Protein AF-A0A7U9KYX2-F1 (afdb_monomer_lite)

pLDDT: mean 85.72, std 12.86, range [41.94, 96.25]

Organism: NCBI:txid1306181

Sequence (89 aa):
MSITDRDDVNAYEAAQIIALGAKIAHRQAQGKSTADLEARVERILEKAAQREAEKDLIRQAAQAAAHAARFEARKQKAVDRATKKSSWW

Radius of gyration: 26.44 Å; chains: 1; bounding box: 49×19×81 Å

Structure (mmCIF, N/CA/C/O backbone):
data_AF-A0A7U9KYX2-F1
#
_entry.id   AF-A0A7U9KYX2-F1
#
loop_
_atom_site.group_PDB
_atom_site.id
_atom_site.type_symbol
_atom_site.label_atom_id
_atom_site.label_alt_id
_atom_site.label_comp_id
_atom_site.label_asym_id
_atom_site.label_entity_id
_atom_site.label_seq_id
_atom_site.pdbx_PDB_ins_code
_atom_site.Cartn_x
_atom_site.Cartn_y
_atom_site.Cartn_z
_atom_site.occupancy
_atom_site.B_iso_or_equiv
_atom_site.auth_seq_id
_atom_site.auth_comp_id
_atom_site.auth_asym_id
_atom_site.auth_atom_id
_atom_site.pdbx_PDB_model_num
ATOM 1 N N . MET A 1 1 ? -18.547 -10.234 1.687 1.00 41.94 1 MET A N 1
ATOM 2 C CA . MET A 1 1 ? -17.776 -9.414 0.730 1.00 41.94 1 MET A CA 1
ATOM 3 C C . MET A 1 1 ? -16.490 -10.171 0.445 1.00 41.94 1 MET A C 1
ATOM 5 O O . MET A 1 1 ? -15.797 -10.493 1.401 1.00 41.94 1 MET A O 1
ATOM 9 N N . SER A 1 2 ? -16.234 -10.577 -0.799 1.00 46.84 2 SER A N 1
ATOM 10 C CA . SER A 1 2 ? -14.962 -11.212 -1.165 1.00 46.84 2 SER A CA 1
ATOM 11 C C . SER A 1 2 ? -13.922 -10.118 -1.360 1.00 46.84 2 SER A C 1
ATOM 13 O O . SER A 1 2 ? -14.119 -9.267 -2.223 1.00 46.84 2 SER A O 1
ATOM 15 N N . ILE A 1 3 ? -12.860 -10.139 -0.563 1.00 53.03 3 ILE A N 1
ATOM 16 C CA . ILE A 1 3 ? -11.730 -9.228 -0.742 1.00 53.03 3 ILE A CA 1
ATOM 17 C C . ILE A 1 3 ? -10.956 -9.699 -1.974 1.00 53.03 3 ILE A C 1
ATOM 19 O O . ILE A 1 3 ? -10.548 -10.859 -2.049 1.00 53.03 3 ILE A O 1
ATOM 23 N N . THR A 1 4 ? -10.856 -8.832 -2.972 1.00 52.06 4 THR A N 1
ATOM 24 C CA . THR A 1 4 ? -10.193 -9.077 -4.256 1.00 52.06 4 THR A CA 1
ATOM 25 C C . THR A 1 4 ? -8.833 -8.382 -4.295 1.00 52.06 4 THR A C 1
ATOM 27 O O . THR A 1 4 ? -8.610 -7.419 -3.574 1.00 52.06 4 THR A O 1
ATOM 30 N N . ASP A 1 5 ? -7.923 -8.822 -5.171 1.00 55.34 5 ASP A N 1
ATOM 31 C CA . ASP A 1 5 ? -6.559 -8.261 -5.318 1.00 55.34 5 ASP A CA 1
ATOM 32 C C . ASP A 1 5 ? -6.500 -6.764 -5.706 1.00 55.34 5 ASP A C 1
ATOM 34 O O . ASP A 1 5 ? -5.412 -6.201 -5.823 1.00 55.34 5 ASP A O 1
ATOM 38 N N . ARG A 1 6 ? -7.652 -6.125 -5.948 1.00 57.97 6 ARG A N 1
ATOM 39 C CA . ARG A 1 6 ? -7.782 -4.682 -6.208 1.00 57.97 6 ARG A CA 1
ATOM 40 C C . ARG A 1 6 ? -8.179 -3.868 -4.978 1.00 57.97 6 ARG A C 1
ATOM 42 O O . ARG A 1 6 ? -8.282 -2.655 -5.103 1.00 57.97 6 ARG A O 1
ATOM 49 N N . ASP A 1 7 ? -8.449 -4.511 -3.847 1.00 61.53 7 ASP A N 1
ATOM 50 C CA . ASP A 1 7 ? -8.833 -3.800 -2.633 1.00 61.53 7 ASP A CA 1
ATOM 51 C C . ASP A 1 7 ? -7.599 -3.187 -1.964 1.00 61.53 7 ASP A C 1
ATOM 53 O O . ASP A 1 7 ? -6.550 -3.826 -1.849 1.00 61.53 7 ASP A O 1
ATOM 57 N N . ASP A 1 8 ? -7.748 -1.949 -1.490 1.00 66.00 8 ASP A N 1
ATOM 58 C CA . ASP A 1 8 ? -6.673 -1.169 -0.862 1.00 66.00 8 ASP A CA 1
ATOM 59 C C . ASP A 1 8 ? -6.085 -1.873 0.375 1.00 66.00 8 ASP A C 1
ATOM 61 O O . ASP A 1 8 ? -4.928 -1.671 0.741 1.00 66.00 8 ASP A O 1
ATOM 65 N N . VAL A 1 9 ? -6.880 -2.736 1.013 1.00 76.19 9 VAL A N 1
ATOM 66 C CA . VAL A 1 9 ? -6.532 -3.500 2.213 1.00 76.19 9 VAL A CA 1
ATOM 67 C C . VAL A 1 9 ? -6.638 -4.997 1.959 1.00 76.19 9 VAL A C 1
ATOM 69 O O . VAL A 1 9 ? -7.564 -5.484 1.313 1.00 76.19 9 VAL A O 1
ATOM 72 N N . ASN A 1 10 ? -5.705 -5.762 2.522 1.00 83.12 10 ASN A N 1
ATOM 73 C CA . ASN A 1 10 ? -5.744 -7.214 2.387 1.00 83.12 10 ASN A CA 1
ATOM 74 C C . ASN A 1 10 ? -6.823 -7.873 3.279 1.00 83.12 10 ASN A C 1
ATOM 76 O O . ASN A 1 10 ? -7.320 -7.279 4.239 1.00 83.12 10 ASN A O 1
ATOM 80 N N . ALA A 1 11 ? -7.085 -9.158 2.992 1.00 80.81 11 ALA A N 1
ATOM 81 C CA . ALA A 1 11 ? -7.643 -10.191 3.879 1.00 80.81 11 ALA A CA 1
ATOM 82 C C . ALA A 1 11 ? -7.811 -9.803 5.360 1.00 80.81 11 ALA A C 1
ATOM 84 O O . ALA A 1 11 ? -8.886 -9.683 5.953 1.00 80.81 11 ALA A O 1
ATOM 85 N N . TYR A 1 12 ? -6.629 -9.685 5.946 1.00 85.44 12 TYR A N 1
ATOM 86 C CA . TYR A 1 12 ? -6.366 -9.607 7.364 1.00 85.44 12 TYR A CA 1
ATOM 87 C C . TYR A 1 12 ? -6.530 -8.177 7.892 1.00 85.44 12 TYR A C 1
ATOM 89 O O . TYR A 1 12 ? -7.116 -7.979 8.953 1.00 85.44 12 TYR A O 1
ATOM 97 N N . GLU A 1 13 ? -6.073 -7.182 7.133 1.00 86.38 13 GLU A N 1
ATOM 98 C CA . GLU A 1 13 ? -6.209 -5.755 7.429 1.00 86.38 13 GLU A CA 1
ATOM 99 C C . GLU A 1 13 ? -7.687 -5.358 7.478 1.00 86.38 13 GLU A C 1
ATOM 101 O O . GLU A 1 13 ? -8.118 -4.721 8.438 1.00 86.38 13 GLU A O 1
ATOM 106 N N . ALA A 1 14 ? -8.497 -5.823 6.524 1.00 85.44 14 ALA A N 1
ATOM 107 C CA . ALA A 1 14 ? -9.937 -5.587 6.527 1.00 85.44 14 ALA A CA 1
ATOM 108 C C . ALA A 1 14 ? -10.627 -6.215 7.750 1.00 85.44 14 ALA A C 1
ATOM 110 O O . ALA A 1 14 ? -11.412 -5.553 8.432 1.00 85.44 14 ALA A O 1
ATOM 111 N N . ALA A 1 15 ? -10.302 -7.470 8.081 1.00 88.81 15 ALA A N 1
ATOM 112 C CA . ALA A 1 15 ? -10.827 -8.126 9.279 1.00 88.81 15 ALA A CA 1
ATOM 113 C C . ALA A 1 15 ? -10.430 -7.371 10.561 1.00 88.81 15 ALA A C 1
ATOM 115 O O . ALA A 1 15 ? -11.241 -7.211 11.477 1.00 88.81 15 ALA A O 1
ATOM 116 N N . GLN A 1 16 ? -9.199 -6.857 10.614 1.00 91.38 16 GLN A N 1
ATOM 117 C CA . GLN A 1 16 ? -8.693 -6.082 11.739 1.00 91.38 16 GLN A CA 1
ATOM 118 C C . GLN A 1 16 ? -9.398 -4.725 11.873 1.00 91.38 16 GLN A C 1
ATOM 120 O O . GLN A 1 16 ? -9.763 -4.345 12.987 1.00 91.38 16 GLN A O 1
ATOM 125 N N . ILE A 1 17 ? -9.648 -4.024 10.762 1.00 90.62 17 ILE A N 1
ATOM 126 C CA . ILE A 1 17 ? -10.416 -2.771 10.739 1.00 90.62 17 ILE A CA 1
ATOM 127 C C . ILE A 1 17 ? -11.845 -3.014 11.234 1.00 90.62 17 ILE A C 1
ATOM 129 O O . ILE A 1 17 ? -12.313 -2.287 12.109 1.00 90.62 17 ILE A O 1
ATOM 133 N N . ILE A 1 18 ? -12.516 -4.067 10.755 1.00 91.88 18 ILE A N 1
ATOM 134 C CA . ILE A 1 18 ? -13.875 -4.421 11.198 1.00 91.88 18 ILE A CA 1
ATOM 135 C C . ILE A 1 18 ? -13.898 -4.710 12.705 1.00 91.88 18 ILE A C 1
ATOM 137 O O . ILE A 1 18 ? -14.753 -4.192 13.427 1.00 91.88 18 ILE A O 1
ATOM 141 N N . ALA A 1 19 ? -12.937 -5.490 13.209 1.00 92.81 19 ALA A N 1
ATOM 142 C CA . ALA A 1 19 ? -12.834 -5.794 14.635 1.00 92.81 19 ALA A CA 1
ATOM 143 C C . ALA A 1 19 ? -12.582 -4.535 15.488 1.00 92.81 19 ALA A C 1
ATOM 145 O O . ALA A 1 19 ? -13.169 -4.380 16.564 1.00 92.81 19 ALA A O 1
ATOM 146 N N . LEU A 1 20 ? -11.732 -3.615 15.015 1.00 93.44 20 LEU A N 1
ATOM 147 C CA . LEU A 1 20 ? -11.497 -2.326 15.671 1.00 93.44 20 LEU A CA 1
ATOM 148 C C . LEU A 1 20 ? -12.756 -1.452 15.650 1.00 93.44 20 LEU A C 1
ATOM 150 O O . LEU A 1 20 ? -13.100 -0.896 16.691 1.00 93.44 20 LEU A O 1
ATOM 154 N N . GLY A 1 21 ? -13.481 -1.402 14.532 1.00 91.56 21 GLY A N 1
ATOM 155 C CA . GLY A 1 21 ? -14.753 -0.687 14.404 1.00 91.56 21 GLY A CA 1
ATOM 156 C C . GLY A 1 21 ? -15.810 -1.188 15.389 1.00 91.56 21 GLY A C 1
ATOM 157 O O . GLY A 1 21 ? -16.410 -0.394 16.113 1.00 91.56 21 GLY A O 1
ATOM 158 N N . ALA A 1 22 ? -15.963 -2.509 15.521 1.00 94.88 22 ALA A N 1
ATOM 159 C CA . ALA A 1 22 ? -16.857 -3.103 16.517 1.00 94.88 22 ALA A CA 1
ATOM 160 C C . ALA A 1 22 ? -16.462 -2.710 17.955 1.00 94.88 22 ALA A C 1
ATOM 162 O O . ALA A 1 22 ? -17.312 -2.384 18.787 1.00 94.88 22 ALA A O 1
ATOM 163 N N . LYS A 1 23 ? -15.157 -2.684 18.251 1.00 94.50 23 LYS A N 1
ATOM 164 C CA . LYS A 1 23 ? -14.636 -2.290 19.567 1.00 94.50 23 LYS A CA 1
ATOM 165 C C . LYS A 1 23 ? -14.821 -0.798 19.857 1.00 94.50 23 LYS A C 1
ATOM 167 O O . LYS A 1 23 ? -15.081 -0.441 21.008 1.00 94.50 23 LYS A O 1
ATOM 172 N N . ILE A 1 24 ? -14.689 0.055 18.841 1.00 93.75 24 ILE A N 1
ATOM 173 C CA . ILE A 1 24 ? -14.955 1.498 18.913 1.00 93.75 24 ILE A CA 1
ATOM 174 C C . ILE A 1 24 ? -16.429 1.725 19.239 1.00 93.75 24 ILE A C 1
ATOM 176 O O . ILE A 1 24 ? -16.716 2.367 20.245 1.00 93.75 24 ILE A O 1
ATOM 180 N N . ALA A 1 25 ? -17.345 1.113 18.484 1.00 92.94 25 ALA A N 1
ATOM 181 C CA . ALA A 1 25 ? -18.785 1.239 18.713 1.00 92.94 25 ALA A CA 1
ATOM 182 C C . ALA A 1 25 ? -19.177 0.819 20.140 1.00 92.94 25 ALA A C 1
ATOM 184 O O . ALA A 1 25 ? -19.886 1.538 20.846 1.00 92.94 25 ALA A O 1
ATOM 185 N N . HIS A 1 26 ? -18.631 -0.303 20.617 1.00 96.25 26 HIS A N 1
ATOM 186 C CA . HIS A 1 26 ? -18.859 -0.763 21.985 1.00 96.25 26 HIS A CA 1
ATOM 187 C C . HIS A 1 26 ? -18.292 0.202 23.046 1.00 96.25 26 HIS A C 1
ATOM 189 O O . HIS A 1 26 ? -18.903 0.399 24.093 1.00 96.25 26 HIS A O 1
ATOM 195 N N . ARG A 1 27 ? -17.129 0.825 22.810 1.00 94.81 27 ARG A N 1
ATOM 196 C CA . ARG A 1 27 ? -16.552 1.813 23.741 1.00 94.81 27 ARG A CA 1
ATOM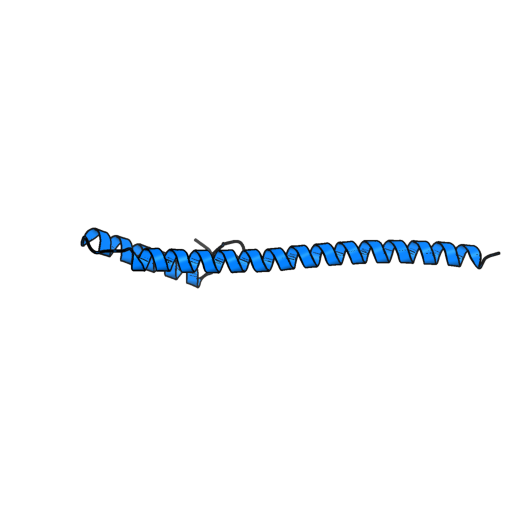 197 C C . ARG A 1 27 ? -17.296 3.144 23.740 1.00 94.81 27 ARG A C 1
ATOM 199 O O . ARG A 1 27 ? -17.482 3.702 24.819 1.00 94.81 27 ARG A O 1
ATOM 206 N N . GLN A 1 28 ? -17.739 3.612 22.578 1.00 92.44 28 GLN A N 1
ATOM 207 C CA . GLN A 1 28 ? -18.552 4.821 22.449 1.00 92.44 28 GLN A CA 1
ATOM 208 C C . GLN A 1 28 ? -19.878 4.670 23.197 1.00 92.44 28 GLN A C 1
ATOM 210 O O . GLN A 1 28 ? -20.243 5.560 23.959 1.00 92.44 28 GLN A O 1
ATOM 215 N N . ALA A 1 29 ? -20.530 3.505 23.099 1.00 94.75 29 ALA A N 1
ATOM 216 C CA . ALA A 1 29 ? -21.722 3.191 23.891 1.00 94.75 29 ALA A CA 1
ATOM 217 C C . ALA A 1 29 ? -21.472 3.229 25.414 1.00 94.75 29 ALA A C 1
ATOM 219 O O . ALA A 1 29 ? -22.386 3.495 26.187 1.00 94.75 29 ALA A O 1
ATOM 220 N N . GLN A 1 30 ? -20.232 2.993 25.855 1.00 94.50 30 GLN A N 1
ATOM 221 C CA . GLN A 1 30 ? -19.816 3.100 27.259 1.00 94.50 30 GLN A CA 1
ATOM 222 C C . GLN A 1 30 ? -19.285 4.494 27.642 1.00 94.50 30 GLN A C 1
ATOM 224 O O . GLN A 1 30 ? -18.802 4.659 28.762 1.00 94.50 30 GLN A O 1
ATOM 229 N N . GLY A 1 31 ? -19.295 5.472 26.727 1.00 94.25 31 GLY A N 1
ATOM 230 C CA . GLY A 1 31 ? -18.732 6.809 26.953 1.00 94.25 31 GLY A CA 1
ATOM 231 C C . GLY A 1 31 ? -17.208 6.830 27.133 1.00 94.25 31 GLY A C 1
ATOM 232 O O . GLY A 1 31 ? -16.668 7.760 27.727 1.00 94.25 31 GLY A O 1
ATOM 233 N N . LYS A 1 32 ? -16.496 5.794 26.670 1.00 94.50 32 LYS A N 1
ATOM 234 C CA . LYS A 1 32 ? -15.034 5.681 26.800 1.00 94.50 32 LYS A CA 1
ATOM 235 C C . LYS A 1 32 ? -14.329 6.238 25.570 1.00 94.50 32 LYS A C 1
ATOM 237 O O . LYS A 1 32 ? -14.803 6.069 24.452 1.00 94.50 32 LYS A O 1
ATOM 242 N N . SER A 1 33 ? -13.134 6.793 25.779 1.00 93.06 33 SER A N 1
ATOM 243 C CA . SER A 1 33 ? -12.283 7.274 24.686 1.00 93.06 33 SER A CA 1
ATOM 244 C C . SER A 1 33 ? -11.931 6.164 23.682 1.00 93.06 33 SER A C 1
ATOM 246 O O . SER A 1 33 ? -11.574 5.030 24.057 1.00 93.06 33 SER A O 1
ATOM 248 N N . THR A 1 34 ? -12.024 6.525 22.400 1.00 96.00 34 THR A N 1
ATOM 249 C CA . THR A 1 34 ? -11.728 5.690 21.227 1.00 96.00 34 THR A CA 1
ATOM 250 C C . THR A 1 34 ? -10.553 6.189 20.391 1.00 96.00 34 THR A C 1
ATOM 252 O O . THR A 1 34 ? -10.170 5.490 19.455 1.00 96.00 34 THR A O 1
ATOM 255 N N . ALA A 1 35 ? -9.914 7.298 20.779 1.00 93.12 35 ALA A N 1
ATOM 256 C CA . ALA A 1 35 ? -8.835 7.936 20.017 1.00 93.12 35 ALA A CA 1
ATOM 257 C C . ALA A 1 35 ? -7.697 6.964 19.647 1.00 93.12 35 ALA A C 1
ATOM 259 O O . ALA A 1 35 ? -7.285 6.887 18.495 1.00 93.12 35 ALA A O 1
ATOM 260 N N . ASP A 1 36 ? -7.247 6.131 20.592 1.00 93.06 36 ASP A N 1
ATOM 261 C CA . ASP A 1 36 ? -6.198 5.134 20.329 1.00 93.06 36 ASP A CA 1
ATOM 262 C C . ASP A 1 36 ? -6.609 4.067 19.308 1.00 93.06 36 ASP A C 1
ATOM 264 O O . ASP A 1 36 ? -5.762 3.512 18.606 1.00 93.06 36 ASP A O 1
ATOM 268 N N . LEU A 1 37 ? -7.895 3.708 19.270 1.00 91.56 37 LEU A N 1
ATOM 269 C CA . LEU A 1 37 ? -8.410 2.701 18.345 1.00 91.56 37 LEU A CA 1
ATOM 270 C C . LEU A 1 37 ? -8.560 3.288 16.943 1.00 91.56 37 LEU A C 1
ATOM 272 O O . LEU A 1 37 ? -8.193 2.627 15.976 1.00 91.56 37 LEU A O 1
ATOM 276 N N . GLU A 1 38 ? -9.026 4.528 16.847 1.00 91.25 38 GLU A N 1
ATOM 277 C CA . GLU A 1 38 ? -9.117 5.282 15.594 1.00 91.25 38 GLU A CA 1
ATOM 278 C C . GLU A 1 38 ? -7.722 5.496 14.993 1.00 91.25 38 GLU A C 1
ATOM 280 O O . GLU A 1 38 ? -7.482 5.114 13.849 1.00 91.25 38 GLU A O 1
ATOM 285 N N . ALA A 1 39 ? -6.746 5.915 15.806 1.00 93.94 39 ALA A N 1
ATOM 286 C CA . ALA A 1 39 ? -5.352 6.054 15.384 1.00 93.94 39 ALA A CA 1
ATOM 287 C C . ALA A 1 39 ? -4.698 4.722 14.962 1.00 93.94 39 ALA A C 1
ATOM 289 O O . ALA A 1 39 ? -3.675 4.707 14.274 1.00 93.94 39 ALA A O 1
ATOM 290 N N . ARG A 1 40 ? -5.221 3.571 15.409 1.00 92.25 40 ARG A N 1
ATOM 291 C CA . ARG A 1 40 ? -4.775 2.252 14.920 1.00 92.25 40 ARG A CA 1
ATOM 292 C C . ARG A 1 40 ? -5.378 1.927 13.561 1.00 92.25 40 ARG A C 1
ATOM 294 O O . ARG A 1 40 ? -4.667 1.370 12.733 1.00 92.25 40 ARG A O 1
ATOM 301 N N . VAL A 1 41 ? -6.651 2.254 13.344 1.00 92.00 41 VAL A N 1
ATOM 302 C CA . VAL A 1 41 ? -7.306 2.085 12.039 1.00 92.00 41 VAL A CA 1
ATOM 303 C C . VAL A 1 41 ? -6.600 2.941 10.989 1.00 92.00 41 VAL A C 1
ATOM 305 O O . VAL A 1 41 ? -6.236 2.423 9.938 1.00 92.00 41 VAL A O 1
ATOM 308 N N . GLU A 1 42 ? -6.309 4.202 11.308 1.00 92.88 42 GLU A N 1
ATOM 309 C CA . GLU A 1 42 ? -5.603 5.122 10.411 1.00 92.88 42 GLU A CA 1
ATOM 310 C C . GLU A 1 42 ? -4.215 4.599 10.017 1.00 92.88 42 GLU A C 1
ATOM 312 O O . GLU A 1 42 ? -3.893 4.527 8.836 1.00 92.88 42 GLU A O 1
ATOM 317 N N . ARG A 1 43 ? -3.438 4.088 10.982 1.00 92.81 43 ARG A N 1
ATOM 318 C CA . ARG A 1 43 ? -2.136 3.455 10.706 1.00 92.81 43 ARG A CA 1
ATOM 319 C C . ARG A 1 43 ? -2.221 2.250 9.767 1.00 92.81 43 ARG A C 1
ATOM 321 O O . ARG A 1 43 ? -1.295 2.014 8.994 1.00 92.81 43 ARG A O 1
ATOM 328 N N . ILE A 1 44 ? -3.289 1.454 9.854 1.00 90.00 44 ILE A N 1
ATOM 329 C CA . ILE A 1 44 ? -3.489 0.309 8.952 1.00 90.00 44 ILE A CA 1
ATOM 330 C C . ILE A 1 44 ? -3.760 0.813 7.532 1.00 90.00 44 ILE A C 1
ATOM 332 O O . ILE A 1 44 ? -3.153 0.310 6.588 1.00 90.00 44 ILE A O 1
ATOM 336 N N . LEU A 1 45 ? -4.619 1.826 7.391 1.00 88.62 45 LEU A N 1
ATOM 337 C CA . LEU A 1 45 ? -4.953 2.430 6.101 1.00 88.62 45 LEU A CA 1
ATOM 338 C C . LEU A 1 45 ? -3.745 3.114 5.454 1.00 88.62 45 LEU A C 1
ATOM 340 O O . LEU A 1 45 ? -3.494 2.925 4.268 1.00 88.62 45 LEU A O 1
ATOM 344 N N . GLU A 1 46 ? -2.951 3.848 6.231 1.00 90.88 46 GLU A N 1
ATOM 345 C CA . GLU A 1 46 ? -1.750 4.518 5.730 1.00 90.88 46 GLU A CA 1
ATOM 346 C C . GLU A 1 46 ? -0.713 3.507 5.222 1.00 90.88 46 GLU A C 1
ATOM 348 O O . GLU A 1 46 ? -0.158 3.660 4.134 1.00 90.88 46 GLU A O 1
ATOM 353 N N . LYS A 1 47 ? -0.507 2.410 5.961 1.00 89.69 47 LYS A N 1
ATOM 354 C CA . LYS A 1 47 ? 0.384 1.323 5.538 1.00 89.69 47 LYS A CA 1
ATOM 355 C C . LYS A 1 47 ? -0.105 0.631 4.260 1.00 89.69 47 LYS A C 1
ATOM 357 O O . LYS A 1 47 ? 0.710 0.226 3.430 1.00 89.69 47 LYS A O 1
ATOM 362 N N . ALA A 1 48 ? -1.417 0.478 4.110 1.00 86.06 48 ALA A N 1
ATOM 363 C CA . ALA A 1 48 ? -2.036 -0.033 2.892 1.00 86.06 48 ALA A CA 1
ATOM 364 C C . ALA A 1 48 ? -1.785 0.904 1.698 1.00 86.06 48 ALA A C 1
ATOM 366 O O . ALA A 1 48 ? -1.288 0.457 0.663 1.00 86.06 48 ALA A O 1
ATOM 367 N N . ALA A 1 49 ? -2.010 2.208 1.876 1.00 87.00 49 ALA A N 1
ATOM 368 C CA . ALA A 1 49 ? -1.774 3.216 0.844 1.00 87.00 49 ALA A CA 1
ATOM 369 C C . ALA A 1 49 ? -0.301 3.272 0.400 1.00 87.00 49 ALA A C 1
ATOM 371 O O . ALA A 1 49 ? -0.018 3.323 -0.796 1.00 87.00 49 ALA A O 1
ATOM 372 N N . GLN A 1 50 ? 0.645 3.191 1.342 1.00 89.31 50 GLN A N 1
ATOM 373 C CA . GLN A 1 50 ? 2.080 3.135 1.030 1.00 89.31 50 GLN A CA 1
ATOM 374 C C . GLN A 1 50 ? 2.424 1.926 0.149 1.00 89.31 50 GLN A C 1
ATOM 376 O O . GLN A 1 50 ? 3.174 2.054 -0.816 1.00 89.31 50 GLN A O 1
ATOM 381 N N . ARG A 1 51 ? 1.827 0.763 0.428 1.00 83.81 51 ARG A N 1
ATOM 382 C CA . ARG A 1 51 ? 2.057 -0.460 -0.350 1.00 83.81 51 ARG A CA 1
ATOM 383 C C . ARG A 1 51 ? 1.542 -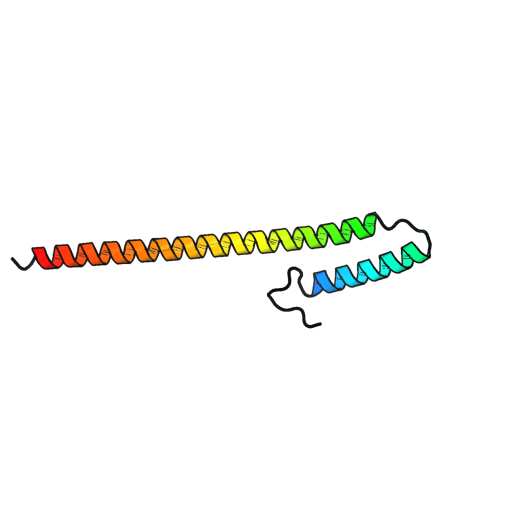0.348 -1.786 1.00 83.81 51 ARG A C 1
ATOM 385 O O . ARG A 1 51 ? 2.218 -0.814 -2.702 1.00 83.81 51 ARG A O 1
ATOM 392 N N . GLU A 1 52 ? 0.359 0.228 -2.006 1.00 83.50 52 GLU A N 1
ATOM 393 C CA . GLU A 1 52 ? -0.128 0.448 -3.376 1.00 83.50 52 GLU A CA 1
ATOM 394 C C . GLU A 1 52 ? 0.701 1.503 -4.110 1.00 83.50 52 GLU A C 1
ATOM 396 O O . GLU A 1 52 ? 1.066 1.276 -5.263 1.00 83.50 52 GLU A O 1
ATOM 401 N N . ALA A 1 53 ? 1.116 2.578 -3.434 1.00 87.06 53 ALA A N 1
ATOM 402 C CA . ALA A 1 53 ? 2.019 3.565 -4.021 1.00 87.06 53 ALA A CA 1
ATOM 403 C C . ALA A 1 53 ? 3.345 2.930 -4.486 1.00 87.06 53 ALA A C 1
ATOM 405 O O . ALA A 1 53 ? 3.800 3.184 -5.602 1.00 87.06 53 ALA A O 1
ATOM 406 N N . GLU A 1 54 ? 3.944 2.046 -3.682 1.00 86.25 54 GLU A N 1
ATOM 407 C CA . GLU A 1 54 ? 5.145 1.292 -4.067 1.00 86.25 54 GLU A CA 1
ATOM 408 C C . GLU A 1 54 ? 4.909 0.409 -5.300 1.00 86.25 54 GLU A C 1
ATOM 410 O O . GLU A 1 54 ? 5.717 0.405 -6.236 1.00 86.25 54 GLU A O 1
ATOM 415 N N . LYS A 1 55 ? 3.790 -0.325 -5.340 1.00 85.44 55 LYS A N 1
ATOM 416 C CA . LYS A 1 55 ? 3.433 -1.155 -6.500 1.00 85.44 55 LYS A CA 1
ATOM 417 C C . LYS A 1 55 ? 3.241 -0.310 -7.753 1.00 85.44 55 LYS A C 1
ATOM 419 O O . LYS A 1 55 ? 3.698 -0.711 -8.823 1.00 85.44 55 LYS A O 1
ATOM 424 N N . ASP A 1 56 ? 2.595 0.844 -7.639 1.00 88.12 56 ASP A N 1
ATOM 425 C CA . ASP A 1 56 ? 2.385 1.754 -8.760 1.00 88.12 56 ASP A CA 1
ATOM 426 C C . ASP A 1 56 ? 3.695 2.314 -9.302 1.00 88.12 56 ASP A C 1
ATOM 428 O O . ASP A 1 56 ? 3.889 2.325 -10.520 1.00 88.12 56 ASP A O 1
ATOM 432 N N . LEU A 1 57 ? 4.639 2.678 -8.432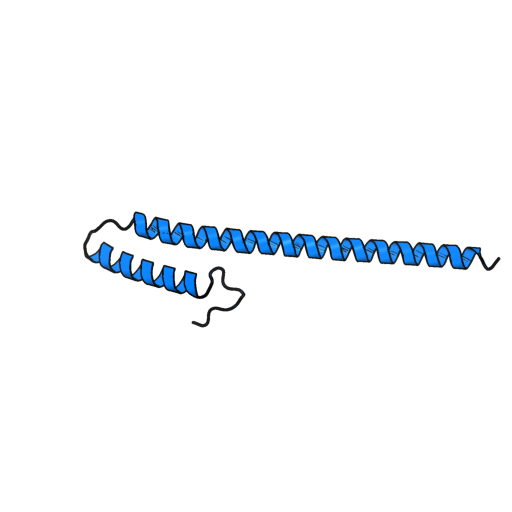 1.00 90.56 57 LEU A N 1
ATOM 433 C CA . LEU A 1 57 ? 5.976 3.097 -8.854 1.00 90.56 57 LEU A CA 1
ATOM 434 C C . LEU A 1 57 ? 6.696 1.988 -9.631 1.00 90.56 57 LEU A C 1
ATOM 436 O O . LEU A 1 57 ? 7.270 2.245 -10.691 1.00 90.56 57 LEU A O 1
ATOM 440 N N . ILE A 1 58 ? 6.616 0.740 -9.160 1.00 88.81 58 ILE A N 1
ATOM 441 C CA . ILE A 1 58 ? 7.205 -0.413 -9.855 1.00 88.81 58 ILE A CA 1
ATOM 442 C C . ILE A 1 58 ? 6.527 -0.634 -11.214 1.00 88.81 58 ILE A C 1
ATOM 444 O O . ILE A 1 58 ? 7.213 -0.844 -12.218 1.00 88.81 58 ILE A O 1
ATOM 448 N N . ARG A 1 59 ? 5.190 -0.557 -11.279 1.00 90.06 59 ARG A N 1
ATOM 449 C CA . ARG A 1 59 ? 4.424 -0.686 -12.532 1.00 90.06 59 ARG A CA 1
ATOM 450 C C . ARG A 1 59 ? 4.833 0.395 -13.534 1.00 90.06 59 ARG A C 1
ATOM 452 O O . ARG A 1 59 ? 5.087 0.074 -14.695 1.00 90.06 59 ARG A O 1
ATOM 459 N N . GLN A 1 60 ? 4.942 1.647 -13.095 1.00 92.31 60 GLN A N 1
ATOM 460 C CA . GLN A 1 60 ? 5.363 2.766 -13.940 1.00 92.31 60 GLN A CA 1
ATOM 461 C C . GLN A 1 60 ? 6.803 2.591 -14.433 1.00 92.31 60 GLN A C 1
ATOM 463 O O . GLN A 1 60 ? 7.061 2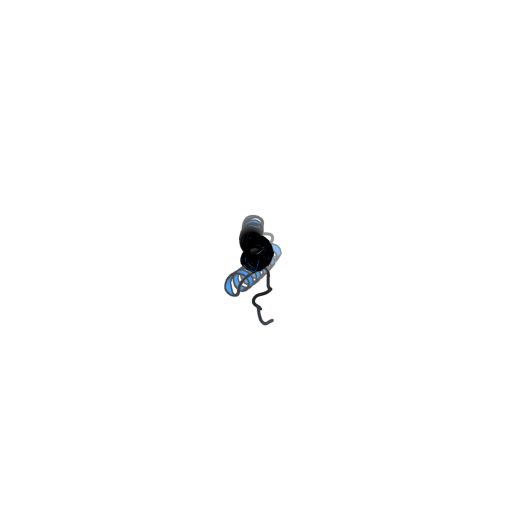.735 -15.629 1.00 92.31 60 GLN A O 1
ATOM 468 N N . ALA A 1 61 ? 7.729 2.204 -13.552 1.00 90.75 61 ALA A N 1
ATOM 469 C CA . ALA A 1 61 ? 9.115 1.933 -13.923 1.00 90.75 61 ALA A CA 1
ATOM 470 C C . ALA A 1 61 ? 9.220 0.792 -14.950 1.00 90.75 61 ALA A C 1
ATOM 472 O O . ALA A 1 61 ? 9.928 0.917 -15.952 1.00 90.75 61 ALA A O 1
ATOM 473 N N . ALA A 1 62 ? 8.466 -0.293 -14.759 1.00 92.50 62 ALA A N 1
ATOM 474 C CA . ALA A 1 62 ? 8.418 -1.411 -15.697 1.00 92.50 62 ALA A CA 1
ATOM 475 C C . ALA A 1 62 ? 7.852 -0.995 -17.066 1.00 92.50 62 ALA A C 1
ATOM 477 O O . ALA A 1 62 ? 8.391 -1.382 -18.106 1.00 92.50 62 ALA A O 1
ATOM 478 N N . GLN A 1 63 ? 6.798 -0.173 -17.089 1.00 94.81 63 GLN A N 1
ATOM 479 C CA . GLN A 1 63 ? 6.235 0.363 -18.330 1.00 94.81 63 GLN A CA 1
ATOM 480 C C . GLN A 1 63 ? 7.227 1.280 -19.053 1.00 94.81 63 GLN A C 1
ATOM 482 O O . GLN A 1 63 ? 7.423 1.132 -20.262 1.00 94.81 63 GLN A O 1
ATOM 487 N N . ALA A 1 64 ? 7.897 2.177 -18.328 1.00 93.94 64 ALA A N 1
ATOM 488 C CA . ALA A 1 64 ? 8.921 3.054 -18.886 1.00 93.94 64 ALA A CA 1
ATOM 489 C C . ALA A 1 64 ? 10.086 2.250 -19.487 1.00 93.94 64 ALA A C 1
ATOM 491 O O . ALA A 1 64 ? 10.482 2.495 -20.629 1.00 93.94 64 ALA A O 1
ATOM 492 N N . ALA A 1 65 ? 10.571 1.228 -18.773 1.00 91.19 65 ALA A N 1
ATOM 493 C CA . ALA A 1 65 ? 11.609 0.325 -19.263 1.00 91.19 65 ALA A CA 1
ATOM 494 C C . ALA A 1 65 ? 11.166 -0.432 -20.528 1.00 91.19 65 ALA A C 1
ATOM 496 O O . ALA A 1 65 ? 11.914 -0.506 -21.506 1.00 91.19 65 ALA A O 1
ATOM 497 N N . ALA A 1 66 ? 9.929 -0.936 -20.560 1.00 93.94 66 ALA A N 1
ATOM 498 C CA . ALA A 1 66 ? 9.375 -1.605 -21.735 1.00 93.94 66 ALA A CA 1
ATOM 499 C C . ALA A 1 66 ? 9.262 -0.660 -22.943 1.00 93.94 66 ALA A C 1
ATOM 501 O O . ALA A 1 66 ? 9.534 -1.058 -24.080 1.00 93.94 66 ALA A O 1
ATOM 502 N N . HIS A 1 67 ? 8.884 0.600 -22.716 1.00 94.00 67 HIS A N 1
ATOM 503 C CA . HIS A 1 67 ? 8.872 1.621 -23.757 1.00 94.00 67 HIS A CA 1
ATOM 504 C C . HIS A 1 67 ? 10.281 1.894 -24.287 1.00 94.00 67 HIS A C 1
ATOM 506 O O . HIS A 1 67 ? 10.484 1.816 -25.500 1.00 94.00 67 HIS A O 1
ATOM 512 N N . ALA A 1 68 ? 11.255 2.129 -23.407 1.00 92.69 68 ALA A N 1
ATOM 513 C CA . ALA A 1 68 ? 12.646 2.361 -23.791 1.00 92.69 68 ALA A CA 1
ATOM 514 C C . ALA A 1 68 ? 13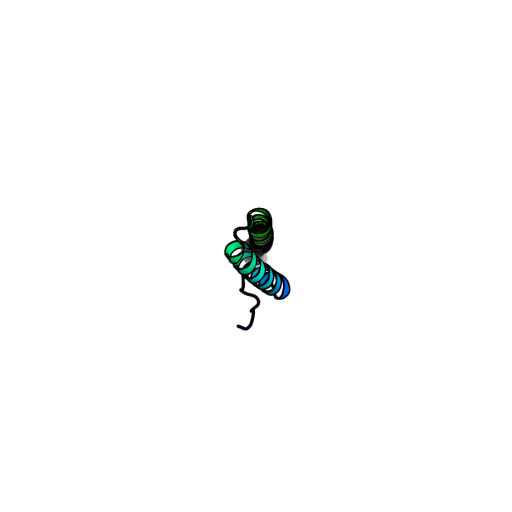.218 1.194 -24.616 1.00 92.69 68 ALA A C 1
ATOM 516 O O . ALA A 1 68 ? 13.746 1.406 -25.708 1.00 92.69 68 ALA A O 1
ATOM 517 N N . ALA A 1 69 ? 13.006 -0.048 -24.171 1.00 92.69 69 ALA A N 1
ATOM 518 C CA . ALA A 1 69 ? 13.450 -1.242 -24.890 1.00 92.69 69 ALA A CA 1
ATOM 519 C C . ALA A 1 69 ? 12.844 -1.344 -26.303 1.00 92.69 69 ALA A C 1
ATOM 521 O O . ALA A 1 69 ? 13.525 -1.717 -27.260 1.00 92.69 69 ALA A O 1
ATOM 522 N N . ARG A 1 70 ? 11.567 -0.970 -26.470 1.00 94.69 70 ARG A N 1
ATOM 523 C CA . ARG A 1 70 ? 10.915 -0.931 -27.792 1.00 94.69 70 ARG A CA 1
ATOM 524 C C . ARG A 1 70 ? 11.522 0.132 -28.704 1.00 94.69 70 ARG A C 1
ATOM 526 O O . ARG A 1 70 ? 11.637 -0.115 -29.906 1.00 94.69 70 ARG A O 1
ATOM 533 N N . PHE A 1 71 ? 11.880 1.297 -28.167 1.00 94.56 71 PHE A N 1
ATOM 534 C CA . PHE A 1 71 ? 12.545 2.349 -28.936 1.00 94.56 71 PHE A CA 1
ATOM 535 C C . PHE A 1 71 ? 13.931 1.905 -29.405 1.00 94.56 71 PHE A C 1
ATOM 537 O O . PHE A 1 71 ? 14.213 1.996 -30.601 1.00 94.56 71 PHE A O 1
ATOM 544 N N . GLU A 1 72 ? 14.744 1.337 -28.514 1.00 92.69 72 GLU A N 1
ATOM 545 C CA . GLU A 1 72 ? 16.070 0.816 -28.867 1.00 92.69 72 GLU A CA 1
ATOM 546 C C . GLU A 1 72 ? 15.981 -0.306 -29.909 1.00 92.69 72 GLU A C 1
ATOM 548 O O . GLU A 1 72 ? 16.671 -0.270 -30.926 1.00 92.69 72 GLU A O 1
ATOM 553 N N . ALA A 1 73 ? 15.040 -1.244 -29.761 1.00 94.06 73 ALA A N 1
ATOM 554 C CA . ALA A 1 73 ? 14.829 -2.299 -30.753 1.00 94.06 73 ALA A CA 1
ATOM 555 C C . ALA A 1 73 ? 14.433 -1.752 -32.140 1.00 94.06 73 ALA A C 1
ATOM 557 O O . ALA A 1 73 ? 14.822 -2.309 -33.170 1.00 94.06 73 ALA A O 1
ATOM 558 N N . ARG A 1 74 ? 13.653 -0.662 -32.197 1.00 94.06 74 ARG A N 1
ATOM 559 C CA . ARG A 1 74 ? 13.310 0.016 -33.461 1.00 94.06 74 ARG A CA 1
ATOM 560 C C . ARG A 1 74 ? 14.521 0.717 -34.069 1.00 94.06 74 ARG A C 1
ATOM 562 O O . ARG A 1 74 ? 14.711 0.625 -35.280 1.00 94.06 74 ARG A O 1
ATOM 569 N N . LYS A 1 75 ? 15.332 1.379 -33.241 1.00 94.56 75 LYS A N 1
ATOM 570 C CA . LYS A 1 75 ? 16.568 2.048 -33.657 1.00 94.56 75 LYS A CA 1
ATOM 571 C C . LYS A 1 75 ? 17.570 1.043 -34.219 1.00 94.56 75 LYS A C 1
ATOM 573 O O . LYS A 1 75 ? 18.033 1.235 -35.339 1.00 94.56 75 LYS A O 1
ATOM 578 N N . GLN A 1 76 ? 17.811 -0.066 -33.518 1.00 92.69 76 GLN A N 1
ATOM 579 C CA . GLN A 1 76 ? 18.706 -1.125 -33.986 1.00 92.69 76 GLN A CA 1
ATOM 580 C C . GLN A 1 76 ? 18.238 -1.699 -35.327 1.00 92.69 76 GLN A C 1
ATOM 582 O O . GLN A 1 76 ? 19.005 -1.737 -36.281 1.00 92.69 76 GLN A O 1
ATOM 587 N N . LYS A 1 77 ? 16.941 -2.014 -35.464 1.00 93.69 77 LYS A N 1
ATOM 588 C CA . LYS A 1 77 ? 16.373 -2.465 -36.747 1.00 93.69 77 LYS A CA 1
ATOM 589 C C . LYS A 1 77 ? 16.571 -1.458 -37.883 1.00 93.69 77 LYS A C 1
ATOM 591 O O . LYS A 1 77 ? 16.712 -1.869 -39.032 1.00 93.69 77 LYS A O 1
ATOM 596 N N . ALA A 1 78 ? 16.533 -0.155 -37.603 1.00 91.31 78 ALA A N 1
ATOM 597 C CA . ALA A 1 78 ? 16.791 0.871 -38.610 1.00 91.31 78 ALA A CA 1
ATOM 598 C C . ALA A 1 78 ? 18.272 0.897 -39.024 1.00 91.31 78 ALA A C 1
ATOM 600 O O . ALA A 1 78 ? 18.562 0.958 -40.219 1.00 91.31 78 ALA A O 1
ATOM 601 N N . VAL A 1 79 ? 19.189 0.776 -38.059 1.00 90.75 79 VAL A N 1
ATOM 602 C CA . VAL A 1 79 ? 20.638 0.678 -38.304 1.00 90.75 79 VAL A CA 1
ATOM 603 C C . VAL A 1 79 ? 20.979 -0.581 -39.105 1.00 90.75 79 VAL A C 1
ATOM 605 O O . VAL A 1 79 ? 21.677 -0.489 -40.115 1.00 90.75 79 VAL A O 1
ATOM 608 N N . ASP A 1 80 ? 20.427 -1.736 -38.733 1.00 89.50 80 ASP A N 1
ATOM 609 C CA . ASP A 1 80 ? 20.638 -3.008 -39.436 1.00 89.50 80 ASP A CA 1
ATOM 610 C C . ASP A 1 80 ? 20.140 -2.937 -40.892 1.00 89.50 80 ASP A C 1
ATOM 612 O O . ASP A 1 80 ? 20.771 -3.448 -41.817 1.00 89.50 80 ASP A O 1
ATOM 616 N N . ARG A 1 81 ? 19.006 -2.261 -41.133 1.00 88.19 81 ARG A N 1
ATOM 617 C CA . ARG A 1 81 ? 18.493 -2.028 -42.495 1.00 88.19 81 ARG A CA 1
ATOM 618 C C . ARG A 1 81 ? 19.405 -1.111 -43.307 1.00 88.19 81 ARG A C 1
ATOM 620 O O . ARG A 1 81 ? 19.600 -1.366 -44.493 1.00 88.19 81 ARG A O 1
ATOM 627 N N . ALA A 1 82 ? 19.934 -0.051 -42.698 1.00 85.62 82 ALA A N 1
ATOM 628 C CA . ALA A 1 82 ? 20.828 0.888 -43.369 1.00 85.62 82 ALA A CA 1
ATOM 629 C C . ALA A 1 82 ? 22.168 0.230 -43.741 1.00 85.62 82 ALA A C 1
ATOM 631 O O . ALA A 1 82 ? 22.603 0.338 -44.884 1.00 85.62 82 ALA A O 1
ATOM 632 N N . THR A 1 83 ? 22.764 -0.519 -42.811 1.00 84.62 83 THR A N 1
ATOM 633 C CA . THR A 1 83 ? 24.031 -1.245 -43.015 1.00 84.62 83 THR A CA 1
ATOM 634 C C . THR A 1 83 ? 23.903 -2.377 -44.035 1.00 84.62 83 THR A C 1
ATOM 636 O O . THR A 1 83 ? 24.752 -2.519 -44.912 1.00 84.62 83 THR A O 1
ATOM 639 N N . LYS A 1 84 ? 22.804 -3.142 -44.011 1.00 77.94 84 LYS A N 1
ATOM 640 C CA . LYS A 1 84 ? 22.545 -4.175 -45.029 1.00 77.94 84 LYS A CA 1
ATOM 641 C C . LYS A 1 84 ? 22.332 -3.589 -46.430 1.00 77.94 84 LYS A C 1
ATOM 643 O O . LYS A 1 84 ? 22.649 -4.239 -47.421 1.00 77.94 84 LYS A O 1
ATOM 648 N N . LYS A 1 85 ? 21.791 -2.369 -46.529 1.00 68.81 85 LYS A N 1
ATOM 649 C CA . LYS A 1 85 ? 21.631 -1.660 -47.809 1.00 68.81 85 LYS A CA 1
ATOM 650 C C . LYS A 1 85 ? 22.963 -1.112 -48.334 1.00 68.81 85 LYS A C 1
ATOM 652 O O . LYS A 1 85 ? 23.144 -1.080 -49.545 1.00 68.81 85 LYS A O 1
ATOM 657 N N . SER A 1 86 ? 23.886 -0.711 -47.455 1.00 65.62 86 SER A N 1
ATOM 658 C CA . SER A 1 86 ? 25.214 -0.228 -47.860 1.00 65.62 86 SER A CA 1
ATOM 659 C C . SER A 1 86 ? 26.175 -1.344 -48.273 1.00 65.62 86 SER A C 1
ATOM 661 O O . SER A 1 86 ? 27.094 -1.076 -49.030 1.00 65.62 86 SER A O 1
ATOM 663 N N . SER A 1 87 ? 25.979 -2.583 -47.807 1.00 61.78 87 SER A N 1
ATOM 664 C CA . SER A 1 87 ? 26.838 -3.728 -48.156 1.00 61.78 87 SER A CA 1
ATOM 665 C C . SER A 1 87 ? 26.465 -4.431 -49.471 1.00 61.78 87 SER A C 1
ATOM 667 O O . SER A 1 87 ? 27.028 -5.479 -49.771 1.00 61.78 87 SER A O 1
ATOM 669 N N . TRP A 1 88 ? 25.454 -3.941 -50.194 1.00 58.25 88 TRP A N 1
ATOM 670 C CA . TRP A 1 88 ? 24.951 -4.536 -51.444 1.00 58.25 88 TRP A CA 1
ATOM 671 C C . TRP A 1 88 ? 25.353 -3.729 -52.695 1.00 58.25 88 TRP A C 1
ATOM 673 O O . TRP A 1 88 ? 24.823 -3.979 -53.775 1.00 58.25 88 TRP A O 1
ATOM 683 N N . TRP A 1 89 ? 26.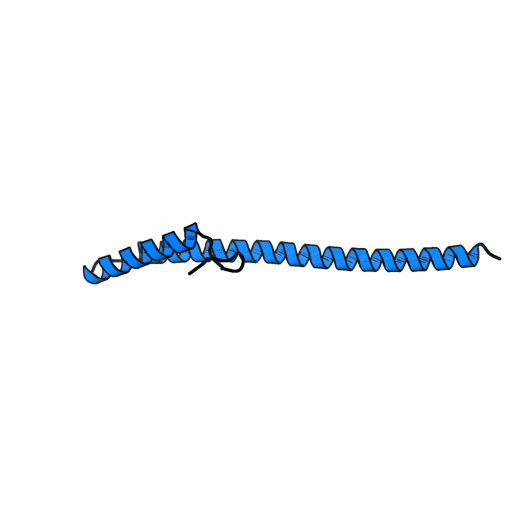252 -2.754 -52.529 1.00 49.94 89 TRP A N 1
ATOM 684 C CA . TRP A 1 89 ? 26.894 -1.962 -53.583 1.00 49.94 89 TRP A CA 1
ATOM 685 C C . TRP A 1 89 ? 28.377 -2.311 -53.679 1.00 49.94 89 TRP A C 1
ATOM 687 O O . TRP A 1 89 ? 28.967 -2.611 -52.615 1.00 49.94 89 TRP A O 1
#

Foldseek 3Di:
DDDDPPDLADPVLVVLLVVLVVVLVVCVVVVHDSVVSVVVNVVSSVVSVVVVVVVVVVVVVVVVVVVVVVVVVVVVVVVVVVVVVVVVD

Secondary structure (DSSP, 8-state):
-PPPTTSSS-HHHHHHHHHHHHHHHHHHHTT---HHHHHHHHHHHHHHHHHHHHHHHHHHHHHHHHHHHHHHHHHHHHHHHHHHHHTT-